Protein AF-A0A8T5XYU8-F1 (afdb_monomer_lite)

Foldseek 3Di:
DDDDPPPVVVCPVVPPPDPVRVVVVVVVVVCVVCVVVVVCVVQDDDLVRLLVVVVVVVDDSLLSNLLSVVCVVVVNVSVGSLVLLVLQCVVVVHDSVVSSSCSSVPPPVVVSVVVVVPPD

Radius of gyration: 24.04 Å; chains: 1; bounding box: 49×35×59 Å

Secondary structure (DSSP, 8-state):
-PPP--HHHHTGGGTT--HHHHHHHHHHHHHHHHHHHHHHHHH---HHHHHHHHHHTT--HHHHHHHHHHHHHTT-GGG-HHHHHHHHHHHHTS-HHHHHHHHHTT-SHHHHHHHHHT--

pLDDT: mean 94.78, std 8.07, range [38.94, 98.69]

Sequence (120 aa):
MERKDDYQERRKHLADLSDEQLNQRFWELLDQVVTPMTELAKTHTSPAIERSVLLRMGFSSLEAKNIVEKCEQRGLLGKGAGHMVLKAAELSGKPYREAGLELAEGRLWDQVEEQVAGGN

Structure (mmCIF, N/CA/C/O backbone):
data_AF-A0A8T5XYU8-F1
#
_entry.id   AF-A0A8T5XYU8-F1
#
loop_
_atom_site.group_PDB
_atom_site.id
_atom_site.type_symbol
_atom_site.label_atom_id
_atom_site.label_alt_id
_atom_site.label_comp_id
_atom_site.label_asym_id
_atom_site.label_entity_id
_atom_site.label_seq_id
_atom_site.pdbx_PDB_ins_code
_atom_site.Cartn_x
_atom_site.Cartn_y
_atom_site.Cartn_z
_atom_site.occupancy
_atom_site.B_iso_or_equiv
_atom_site.auth_seq_id
_atom_site.auth_comp_id
_atom_site.auth_asym_id
_atom_site.auth_atom_id
_atom_site.pdbx_PDB_model_num
ATOM 1 N N . MET A 1 1 ? 18.239 -22.831 -25.875 1.00 67.50 1 MET A N 1
ATOM 2 C CA . MET A 1 1 ? 18.143 -22.225 -27.219 1.00 67.50 1 MET A CA 1
ATOM 3 C C . MET A 1 1 ? 19.022 -20.992 -27.205 1.00 67.50 1 MET A C 1
ATOM 5 O O . MET A 1 1 ? 18.785 -20.114 -26.388 1.00 67.50 1 MET A O 1
ATOM 9 N N . GLU A 1 2 ? 20.090 -20.986 -27.994 1.00 76.12 2 GLU A N 1
ATOM 10 C CA . GLU A 1 2 ? 21.041 -19.874 -28.048 1.00 76.12 2 GLU A CA 1
ATOM 11 C C . GLU A 1 2 ? 20.414 -18.704 -28.817 1.00 76.12 2 GLU A C 1
ATOM 13 O O . GLU A 1 2 ? 19.802 -18.898 -29.872 1.00 76.12 2 GLU A O 1
ATOM 18 N N . ARG A 1 3 ? 20.489 -17.495 -28.256 1.00 82.75 3 ARG A N 1
ATOM 19 C CA . ARG A 1 3 ? 19.969 -16.293 -28.909 1.00 82.75 3 ARG A CA 1
ATOM 20 C C . ARG A 1 3 ? 20.902 -15.944 -30.064 1.00 82.75 3 ARG A C 1
ATOM 22 O O . ARG A 1 3 ? 22.069 -15.655 -29.830 1.00 82.75 3 ARG A O 1
ATOM 29 N N . LYS A 1 4 ? 20.384 -15.948 -31.293 1.00 86.38 4 LYS A N 1
ATOM 30 C CA . LYS A 1 4 ? 21.134 -15.471 -32.460 1.00 86.38 4 LYS A CA 1
ATOM 31 C C . LYS A 1 4 ? 21.480 -13.993 -32.270 1.00 86.38 4 LYS A C 1
ATOM 33 O O . LYS A 1 4 ? 20.604 -13.210 -31.903 1.00 86.38 4 LYS A O 1
ATOM 38 N N . ASP A 1 5 ? 22.740 -13.637 -32.504 1.00 90.62 5 ASP A N 1
ATOM 39 C CA . ASP A 1 5 ? 23.180 -12.244 -32.499 1.00 90.62 5 ASP A CA 1
ATOM 40 C C . ASP A 1 5 ? 22.714 -11.554 -33.788 1.00 90.62 5 ASP A C 1
ATOM 42 O O . ASP A 1 5 ? 23.202 -11.834 -34.882 1.00 90.62 5 ASP A O 1
ATOM 46 N N . ASP A 1 6 ? 21.715 -10.688 -33.646 1.00 93.69 6 ASP A N 1
ATOM 47 C CA . ASP A 1 6 ? 21.096 -9.899 -34.709 1.00 93.69 6 ASP A CA 1
ATOM 48 C C . ASP A 1 6 ? 21.192 -8.385 -34.437 1.00 93.69 6 ASP A C 1
ATOM 50 O O . ASP A 1 6 ? 20.437 -7.585 -35.002 1.00 93.69 6 ASP A O 1
ATOM 54 N N . TYR A 1 7 ? 22.126 -7.962 -33.573 1.00 93.44 7 TYR A N 1
ATOM 55 C CA . TYR A 1 7 ? 22.240 -6.573 -33.116 1.00 93.44 7 TYR A CA 1
ATOM 56 C C . TYR A 1 7 ? 22.369 -5.566 -34.267 1.00 93.44 7 TYR A C 1
ATOM 58 O O . TYR A 1 7 ? 21.669 -4.548 -34.277 1.00 93.44 7 TYR A O 1
ATOM 66 N N . GLN A 1 8 ? 23.225 -5.860 -35.253 1.00 95.00 8 GLN A N 1
ATOM 67 C CA . GLN A 1 8 ? 23.468 -4.970 -36.396 1.00 95.00 8 GLN A CA 1
ATOM 68 C C . GLN A 1 8 ? 22.210 -4.736 -37.238 1.00 95.00 8 GLN A C 1
ATOM 70 O O . GLN A 1 8 ? 22.036 -3.649 -37.783 1.00 95.00 8 GLN A O 1
ATOM 75 N N . GLU A 1 9 ? 21.306 -5.716 -37.302 1.00 95.19 9 GLU A N 1
ATOM 76 C CA . GLU A 1 9 ? 20.026 -5.569 -37.994 1.00 95.19 9 GLU A CA 1
ATOM 77 C C . GLU A 1 9 ? 19.050 -4.733 -37.160 1.00 95.19 9 GLU A C 1
ATOM 79 O O . GLU A 1 9 ? 18.467 -3.761 -37.643 1.00 95.19 9 GLU A O 1
ATOM 84 N N . ARG A 1 10 ? 18.918 -5.051 -35.866 1.00 93.81 10 ARG A N 1
ATOM 85 C CA . ARG A 1 10 ? 17.938 -4.411 -34.978 1.00 93.81 10 ARG A CA 1
ATOM 86 C C . ARG A 1 10 ? 18.227 -2.937 -34.719 1.00 93.81 10 ARG A C 1
ATOM 88 O O . ARG A 1 10 ? 17.284 -2.177 -34.523 1.00 93.81 10 ARG A O 1
ATOM 95 N N . ARG A 1 11 ? 19.493 -2.509 -34.728 1.00 95.69 11 ARG A N 1
ATOM 96 C CA . ARG A 1 11 ? 19.876 -1.113 -34.445 1.00 95.69 11 ARG A CA 1
ATOM 97 C C . ARG A 1 11 ? 19.679 -0.141 -35.611 1.00 95.69 11 ARG A C 1
ATOM 99 O O . ARG A 1 11 ? 19.809 1.057 -35.390 1.00 95.69 11 ARG A O 1
ATOM 106 N N . LYS A 1 12 ? 19.394 -0.616 -36.833 1.00 96.88 12 LYS A N 1
ATOM 107 C CA . LYS A 1 12 ? 19.346 0.236 -38.043 1.00 96.88 12 LYS A CA 1
ATOM 108 C C . LYS A 1 12 ? 18.434 1.455 -37.888 1.00 96.88 12 LYS A C 1
ATOM 110 O O . LYS A 1 12 ? 18.817 2.548 -38.273 1.00 96.88 12 LYS A O 1
ATOM 115 N N . HIS A 1 13 ? 17.278 1.285 -37.245 1.00 95.25 13 HIS A N 1
ATOM 116 C CA . HIS A 1 13 ? 16.311 2.362 -36.994 1.00 95.25 13 HIS A CA 1
ATOM 117 C C . HIS A 1 13 ? 16.786 3.447 -36.005 1.00 95.25 13 HIS A C 1
ATOM 119 O O . HIS A 1 13 ? 16.066 4.412 -35.775 1.00 95.25 13 HIS A O 1
ATOM 125 N N . LEU A 1 14 ? 17.958 3.273 -35.389 1.00 96.50 14 LEU A N 1
ATOM 126 C CA . LEU A 1 14 ? 18.562 4.207 -34.436 1.00 96.50 14 LEU A CA 1
ATOM 127 C C . LEU A 1 14 ? 19.825 4.873 -34.994 1.00 96.50 14 LEU A C 1
ATOM 129 O O . LEU A 1 14 ? 20.418 5.691 -34.301 1.00 96.50 14 LEU A O 1
ATOM 133 N N . ALA A 1 15 ? 20.275 4.493 -36.196 1.00 95.44 15 ALA A N 1
ATOM 134 C CA . ALA A 1 15 ? 21.583 4.885 -36.722 1.00 95.44 15 ALA A CA 1
ATOM 135 C C . ALA A 1 15 ? 21.736 6.400 -36.926 1.00 95.44 15 ALA A C 1
ATOM 137 O O . ALA A 1 15 ? 22.846 6.906 -36.786 1.00 95.44 15 ALA A O 1
ATOM 138 N N . ASP A 1 16 ? 20.632 7.095 -37.204 1.00 97.00 16 ASP A N 1
ATOM 139 C CA . ASP A 1 16 ? 20.615 8.532 -37.495 1.00 97.00 16 ASP A CA 1
ATOM 140 C C . ASP A 1 16 ? 20.307 9.400 -36.260 1.00 97.00 16 ASP A C 1
ATOM 142 O O . ASP A 1 16 ? 20.237 10.623 -36.370 1.00 97.00 16 ASP A O 1
ATOM 146 N N . LEU A 1 17 ? 20.100 8.790 -35.085 1.00 97.12 17 LEU A N 1
ATOM 147 C CA . LEU A 1 17 ? 19.853 9.529 -33.845 1.00 97.12 17 LEU A CA 1
ATOM 148 C C . LEU A 1 17 ? 21.172 10.025 -33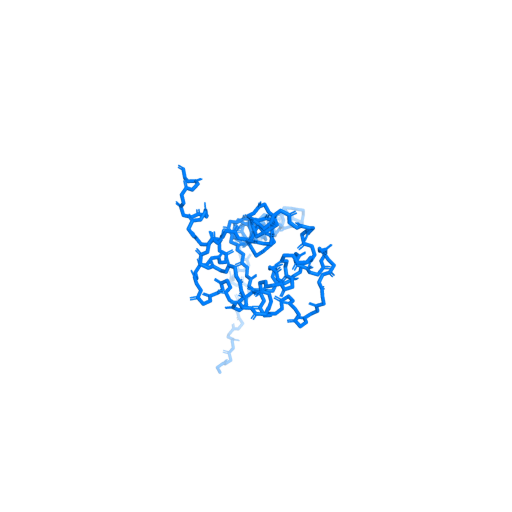.248 1.00 97.12 17 LEU A C 1
ATOM 150 O O . LEU A 1 17 ? 22.134 9.263 -33.138 1.00 97.12 17 LEU A O 1
ATOM 154 N N . SER A 1 18 ? 21.196 11.278 -32.792 1.00 98.06 18 SER A N 1
ATOM 155 C CA . SER A 1 18 ? 22.269 11.757 -31.916 1.00 98.06 18 SER A CA 1
ATOM 156 C C . SER A 1 18 ? 22.215 11.059 -30.554 1.00 98.06 18 SER A C 1
ATOM 158 O O . SER A 1 18 ? 21.175 10.529 -30.158 1.00 98.06 18 SER A O 1
ATOM 160 N N . ASP A 1 19 ? 23.309 11.108 -29.794 1.00 97.81 19 ASP A N 1
ATOM 161 C CA . ASP A 1 19 ? 23.345 10.552 -28.434 1.00 97.81 19 ASP A CA 1
ATOM 162 C C . ASP A 1 19 ? 22.247 11.144 -27.536 1.00 97.81 19 ASP A C 1
ATOM 164 O O . ASP A 1 19 ? 21.622 10.429 -26.752 1.00 97.81 19 ASP A O 1
ATOM 168 N N . GLU A 1 20 ? 21.959 12.438 -27.689 1.00 98.25 20 GLU A N 1
ATOM 169 C CA . GLU A 1 20 ? 20.910 13.126 -26.935 1.00 98.25 20 GLU A CA 1
ATOM 170 C C . GLU A 1 20 ? 19.509 12.661 -27.350 1.00 98.25 20 GLU A C 1
ATOM 172 O O . GLU A 1 20 ? 18.684 12.348 -26.494 1.00 98.25 20 GLU A O 1
ATOM 177 N N . GLN A 1 21 ? 19.254 12.507 -28.653 1.00 98.19 21 GLN A N 1
ATOM 178 C CA . GLN A 1 21 ? 17.989 11.957 -29.152 1.00 98.19 21 GLN A CA 1
ATOM 179 C C . GLN A 1 21 ? 17.798 10.494 -28.734 1.00 98.19 21 GLN A C 1
ATOM 181 O O . GLN A 1 21 ? 16.685 10.077 -28.409 1.00 98.19 21 GLN A O 1
ATOM 186 N N . LEU A 1 22 ? 18.875 9.706 -28.723 1.00 98.12 22 LEU A N 1
ATOM 187 C CA . LEU A 1 22 ? 18.846 8.316 -28.288 1.00 98.12 22 LEU A CA 1
ATOM 188 C C . LEU A 1 22 ? 18.551 8.209 -26.785 1.00 98.12 22 LEU A C 1
ATOM 190 O O . LEU A 1 22 ? 17.753 7.361 -26.381 1.00 98.12 22 LEU A O 1
ATOM 194 N N . ASN A 1 23 ? 19.150 9.085 -25.972 1.00 98.19 23 ASN A N 1
ATOM 195 C CA . ASN A 1 23 ? 18.884 9.180 -24.538 1.00 98.19 23 ASN A CA 1
ATOM 196 C C . ASN A 1 23 ? 17.432 9.592 -24.258 1.00 98.19 23 ASN A C 1
ATOM 198 O O . ASN A 1 23 ? 16.741 8.920 -23.494 1.00 98.19 23 ASN A O 1
ATOM 202 N N . GLN A 1 24 ? 16.947 10.632 -24.939 1.00 98.50 24 GLN A N 1
ATOM 203 C CA . GLN A 1 24 ? 15.571 11.103 -24.814 1.00 98.50 24 GLN A CA 1
ATOM 204 C C . GLN A 1 24 ? 14.572 9.995 -25.171 1.00 98.50 24 GLN A C 1
ATOM 206 O O . GLN A 1 24 ? 13.681 9.679 -24.384 1.00 98.50 24 GLN A O 1
ATOM 211 N N . ARG A 1 25 ? 14.778 9.318 -26.308 1.00 97.94 25 ARG A N 1
ATOM 212 C CA . ARG A 1 25 ? 13.935 8.194 -26.734 1.00 97.94 25 ARG A CA 1
ATOM 213 C C . ARG A 1 25 ? 13.932 7.048 -25.719 1.00 97.94 25 ARG A C 1
ATOM 215 O O . ARG A 1 25 ? 12.909 6.389 -25.547 1.00 97.94 25 ARG A O 1
ATOM 222 N N . PHE A 1 26 ? 15.065 6.766 -25.072 1.00 98.25 26 PHE A N 1
ATOM 223 C CA . PHE A 1 26 ? 15.134 5.750 -24.020 1.00 98.25 26 PHE A CA 1
ATOM 224 C C . PHE A 1 26 ? 14.211 6.100 -22.846 1.00 98.25 26 PHE A C 1
ATOM 226 O O . PHE A 1 26 ? 13.425 5.249 -22.428 1.00 98.25 26 PHE A O 1
ATOM 233 N N . TRP A 1 27 ? 14.263 7.340 -22.356 1.00 98.44 27 TRP A N 1
ATOM 234 C CA . TRP A 1 27 ? 13.420 7.783 -21.244 1.00 98.44 27 TRP A CA 1
ATOM 235 C C . TRP A 1 27 ? 11.943 7.867 -21.621 1.00 98.44 27 TRP A C 1
ATOM 237 O O . TRP A 1 27 ? 11.110 7.399 -20.855 1.00 98.44 27 TRP A O 1
ATOM 247 N N . GLU A 1 28 ? 11.607 8.331 -22.826 1.00 98.44 28 GLU A N 1
ATOM 248 C CA . GLU A 1 28 ? 10.221 8.335 -23.316 1.00 98.44 28 GLU A CA 1
ATOM 249 C C . GLU A 1 28 ? 9.613 6.932 -23.365 1.00 98.44 28 GLU A C 1
ATOM 251 O O . GLU A 1 28 ? 8.453 6.729 -23.003 1.00 98.44 28 GLU A O 1
ATOM 256 N N . LEU A 1 29 ? 10.389 5.943 -23.815 1.00 98.31 29 LEU A N 1
ATOM 257 C CA . LEU A 1 29 ? 9.947 4.553 -23.816 1.00 98.31 29 LEU A CA 1
ATOM 258 C C . LEU A 1 29 ? 9.823 4.007 -22.393 1.00 98.31 29 LEU A C 1
ATOM 260 O O . LEU A 1 29 ? 8.879 3.272 -22.110 1.00 98.31 29 LEU A O 1
ATOM 264 N N . LEU A 1 30 ? 10.745 4.361 -21.495 1.00 98.31 30 LEU A N 1
ATOM 265 C CA . LEU A 1 30 ? 10.661 3.947 -20.098 1.00 98.31 30 LEU A CA 1
ATOM 266 C C . LEU A 1 30 ? 9.416 4.529 -19.420 1.00 98.31 30 LEU A C 1
ATOM 268 O O . LEU A 1 30 ? 8.699 3.783 -18.755 1.00 98.31 30 LEU A O 1
ATOM 272 N N . ASP A 1 31 ? 9.111 5.805 -19.651 1.00 98.12 31 ASP A N 1
ATOM 273 C CA . ASP A 1 31 ? 7.911 6.473 -19.144 1.00 98.12 31 ASP A CA 1
ATOM 274 C C . ASP A 1 31 ? 6.637 5.775 -19.627 1.00 98.12 31 ASP A C 1
ATOM 276 O O . ASP A 1 31 ? 5.729 5.504 -18.834 1.00 98.12 31 ASP A O 1
ATOM 280 N N . GLN A 1 32 ? 6.586 5.392 -20.905 1.00 98.12 32 GLN A N 1
ATOM 281 C CA . GLN A 1 32 ? 5.472 4.617 -21.459 1.00 98.12 32 GLN A CA 1
ATOM 282 C C . GLN A 1 32 ? 5.315 3.251 -20.781 1.00 98.12 32 GLN A C 1
ATOM 284 O O . GLN A 1 32 ? 4.190 2.809 -20.551 1.00 98.12 32 GLN A O 1
ATOM 289 N N . VAL A 1 33 ? 6.421 2.588 -20.431 1.00 98.00 33 VAL A N 1
ATOM 290 C CA . VAL A 1 33 ? 6.399 1.293 -19.734 1.00 98.00 33 VAL A CA 1
ATOM 291 C C . VAL A 1 33 ? 5.912 1.438 -18.289 1.00 98.00 33 VAL A C 1
ATOM 293 O O . VAL A 1 33 ? 5.128 0.607 -17.831 1.00 98.00 33 VAL A O 1
ATOM 296 N N . VAL A 1 34 ? 6.340 2.476 -17.562 1.00 98.06 34 VAL A N 1
ATOM 297 C CA . VAL A 1 34 ? 5.997 2.633 -16.134 1.00 98.06 34 VAL A CA 1
ATOM 298 C C . VAL A 1 34 ? 4.646 3.309 -15.894 1.00 98.06 34 VAL A C 1
ATOM 300 O O . VAL A 1 34 ? 4.042 3.087 -14.847 1.00 98.06 34 VAL A O 1
ATOM 303 N N . THR A 1 35 ? 4.131 4.093 -16.846 1.00 98.06 35 THR A N 1
ATOM 304 C CA . THR A 1 35 ? 2.849 4.813 -16.704 1.00 98.06 35 THR A CA 1
ATOM 305 C C . THR A 1 35 ? 1.668 3.885 -16.368 1.00 98.06 35 THR A C 1
ATOM 307 O O . THR A 1 35 ? 0.965 4.148 -15.395 1.00 98.06 35 THR A O 1
ATOM 310 N N . PRO A 1 36 ? 1.445 2.749 -17.059 1.00 97.38 36 PRO A N 1
ATOM 311 C CA . PRO A 1 36 ? 0.370 1.826 -16.685 1.00 97.38 36 PRO A CA 1
ATOM 312 C C . PRO A 1 36 ? 0.531 1.245 -15.272 1.00 97.38 36 PRO A C 1
ATOM 314 O O . PRO A 1 36 ? -0.458 0.975 -14.593 1.00 97.38 36 PRO A O 1
ATOM 317 N N . MET A 1 37 ? 1.774 1.070 -14.809 1.00 97.06 37 MET A N 1
ATOM 318 C CA . MET A 1 37 ? 2.064 0.561 -13.466 1.00 97.06 37 MET A CA 1
ATOM 319 C C . MET A 1 37 ? 1.704 1.592 -12.391 1.00 97.06 37 MET A C 1
ATOM 321 O O . MET A 1 37 ? 1.144 1.231 -11.354 1.00 97.06 37 MET A O 1
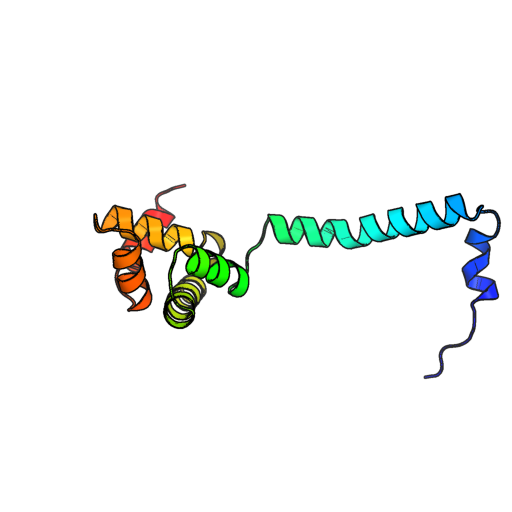ATOM 325 N N . THR A 1 38 ? 2.002 2.873 -12.627 1.00 96.25 38 THR A N 1
ATOM 326 C CA . THR A 1 38 ? 1.668 3.947 -11.683 1.00 96.25 38 THR A CA 1
ATOM 327 C C . THR A 1 38 ? 0.164 4.211 -11.633 1.00 96.25 38 THR A C 1
ATOM 329 O O . THR A 1 38 ? -0.372 4.399 -10.543 1.00 96.25 38 THR A O 1
ATOM 332 N N . GLU A 1 39 ? -0.546 4.142 -12.762 1.00 96.69 39 GLU A N 1
ATOM 333 C CA . GLU A 1 39 ? -2.013 4.252 -12.789 1.00 96.69 39 GLU A CA 1
ATOM 334 C C . GLU A 1 39 ? -2.709 3.094 -12.057 1.00 96.69 39 GLU A C 1
ATOM 336 O O . GLU A 1 39 ? -3.662 3.312 -11.299 1.00 96.69 39 GLU A O 1
ATOM 341 N N . LEU A 1 40 ? -2.190 1.868 -12.192 1.00 95.69 40 LEU A N 1
ATOM 342 C CA . LEU A 1 40 ? -2.670 0.726 -11.411 1.00 95.69 40 LEU A CA 1
ATOM 343 C C . LEU A 1 40 ? -2.503 0.982 -9.905 1.00 95.69 40 LEU A C 1
ATOM 345 O O . LEU A 1 40 ? -3.443 0.787 -9.135 1.00 95.69 40 LEU A O 1
ATOM 349 N N . ALA A 1 41 ? -1.332 1.475 -9.489 1.00 95.06 41 ALA A N 1
ATOM 350 C CA . ALA A 1 41 ? -1.030 1.749 -8.084 1.00 95.06 41 ALA A CA 1
ATOM 351 C C . ALA A 1 41 ? -1.898 2.862 -7.466 1.00 95.06 41 ALA A C 1
ATOM 353 O O . ALA A 1 41 ? -2.127 2.847 -6.260 1.00 95.06 41 ALA A O 1
ATOM 354 N N . LYS A 1 42 ? -2.397 3.818 -8.262 1.00 95.81 42 LYS A N 1
ATOM 355 C CA . LYS A 1 42 ? -3.304 4.883 -7.787 1.00 95.81 42 LYS A CA 1
ATOM 356 C C . LYS A 1 42 ? -4.724 4.390 -7.512 1.00 95.81 42 LYS A C 1
ATOM 358 O O . LYS A 1 42 ? -5.425 4.979 -6.697 1.00 95.81 42 LYS A O 1
ATOM 363 N N . THR A 1 43 ? -5.163 3.360 -8.231 1.00 94.75 43 THR A N 1
ATOM 364 C CA . THR A 1 43 ? -6.568 2.916 -8.259 1.00 94.75 43 THR A CA 1
ATOM 365 C C . THR A 1 43 ? -6.814 1.625 -7.484 1.00 94.75 43 THR A C 1
ATOM 367 O O . THR A 1 43 ? -7.962 1.291 -7.203 1.00 94.75 43 THR A O 1
ATOM 370 N N . HIS A 1 44 ? -5.754 0.904 -7.121 1.00 95.50 44 HIS A N 1
ATOM 371 C CA . HIS A 1 44 ? -5.832 -0.386 -6.447 1.00 95.50 44 HIS A CA 1
ATOM 372 C C . HIS A 1 44 ? -5.046 -0.373 -5.137 1.00 95.50 44 HIS A C 1
ATOM 374 O O . HIS A 1 44 ? -4.074 0.361 -4.973 1.00 95.50 44 HIS A O 1
ATOM 380 N N . THR A 1 45 ? -5.442 -1.246 -4.214 1.00 97.19 45 THR A N 1
ATOM 381 C CA . THR A 1 45 ? -4.700 -1.517 -2.979 1.00 97.19 45 THR A CA 1
ATOM 382 C C . THR A 1 45 ? -4.285 -2.987 -2.908 1.00 97.19 45 THR A C 1
ATOM 384 O O . THR A 1 45 ? -4.607 -3.794 -3.780 1.00 97.19 45 THR A O 1
ATOM 387 N N . SER A 1 46 ? -3.541 -3.347 -1.868 1.00 97.06 46 SER A N 1
ATOM 388 C CA . SER A 1 46 ? -3.150 -4.722 -1.566 1.00 97.06 46 SER A CA 1
ATOM 389 C C . SER A 1 46 ? -3.147 -4.956 -0.054 1.00 97.06 46 SER A C 1
ATOM 391 O O . SER A 1 46 ? -2.991 -3.998 0.710 1.00 97.06 46 SER A O 1
ATOM 393 N N . PRO A 1 47 ? -3.205 -6.217 0.415 1.00 98.00 47 PRO A N 1
ATOM 394 C CA . PRO A 1 47 ? -3.080 -6.524 1.838 1.00 98.00 47 PRO A CA 1
ATOM 395 C C . PRO A 1 47 ? -1.830 -5.913 2.492 1.00 98.00 47 PRO A C 1
ATOM 397 O O . PRO A 1 47 ? -1.860 -5.512 3.653 1.00 98.00 47 PRO A O 1
ATOM 400 N N . ALA A 1 48 ? -0.714 -5.816 1.761 1.00 98.00 48 ALA A N 1
ATOM 401 C CA . ALA A 1 48 ? 0.508 -5.201 2.274 1.00 98.00 48 ALA A CA 1
ATOM 402 C C . ALA A 1 48 ? 0.368 -3.680 2.461 1.00 98.00 48 ALA A C 1
ATOM 404 O O . ALA A 1 48 ? 0.810 -3.154 3.485 1.00 98.00 48 ALA A O 1
ATOM 405 N N . ILE A 1 49 ? -0.282 -2.994 1.513 1.00 98.06 49 ILE A N 1
ATOM 406 C CA . ILE A 1 49 ? -0.567 -1.557 1.607 1.00 98.06 49 ILE A CA 1
ATOM 407 C C . ILE A 1 49 ? -1.488 -1.292 2.799 1.00 98.06 49 ILE A C 1
ATOM 409 O O . ILE A 1 49 ? -1.148 -0.470 3.648 1.00 98.06 49 ILE A O 1
ATOM 413 N N . GLU A 1 50 ? -2.575 -2.046 2.942 1.00 98.50 50 GLU A N 1
ATOM 414 C CA . GLU A 1 50 ? -3.524 -1.858 4.046 1.00 98.50 50 GLU A CA 1
ATOM 415 C C . GLU A 1 50 ? -2.904 -2.144 5.420 1.00 98.50 50 GLU A C 1
ATOM 417 O O . GLU A 1 50 ? -3.103 -1.378 6.365 1.00 98.50 50 GLU A O 1
ATOM 422 N N . ARG A 1 51 ? -2.043 -3.166 5.535 1.00 98.38 51 ARG A N 1
ATOM 423 C CA . ARG A 1 51 ? -1.265 -3.377 6.768 1.00 98.38 51 ARG A CA 1
ATOM 424 C C . ARG A 1 51 ? -0.372 -2.178 7.076 1.00 98.38 51 ARG A C 1
ATOM 426 O O . ARG A 1 51 ? -0.305 -1.759 8.226 1.00 98.38 51 ARG A O 1
ATOM 433 N N . SER A 1 52 ? 0.284 -1.592 6.071 1.00 98.50 52 SER A N 1
ATOM 434 C CA . SER A 1 52 ? 1.132 -0.406 6.268 1.00 98.50 52 SER A CA 1
ATOM 435 C C . SER A 1 52 ? 0.348 0.818 6.756 1.00 98.50 52 SER A C 1
ATOM 437 O O . SER A 1 52 ? 0.897 1.656 7.472 1.00 98.50 52 SER A O 1
ATOM 439 N N . VAL A 1 53 ? -0.924 0.948 6.362 1.00 98.50 53 VAL A N 1
ATOM 440 C CA . VAL A 1 53 ? -1.818 2.004 6.854 1.00 98.50 53 VAL A CA 1
ATOM 441 C C . VAL A 1 53 ? -2.096 1.780 8.338 1.00 98.50 53 VAL A C 1
ATOM 443 O O . VAL A 1 53 ? -1.860 2.679 9.138 1.00 98.50 53 VAL A O 1
ATOM 446 N N . LEU A 1 54 ? -2.483 0.564 8.731 1.00 98.69 54 LEU A N 1
ATOM 447 C CA . LEU A 1 54 ? -2.753 0.225 10.133 1.00 98.69 54 LEU A CA 1
ATOM 448 C C . LEU A 1 54 ? -1.512 0.357 11.031 1.00 98.69 54 LEU A C 1
ATOM 450 O O . LEU A 1 54 ? -1.610 0.860 12.147 1.00 98.69 54 LEU A O 1
ATOM 454 N N . LEU A 1 55 ? -0.326 -0.005 10.536 1.00 98.56 55 LEU A N 1
ATOM 455 C CA . LEU A 1 55 ? 0.931 0.223 11.261 1.00 98.56 55 LEU A CA 1
ATOM 456 C C . LEU A 1 55 ? 1.152 1.718 11.551 1.00 98.56 55 LEU A C 1
ATOM 458 O O . LEU A 1 55 ? 1.512 2.085 12.667 1.00 98.56 55 LEU A O 1
ATOM 462 N N . ARG A 1 56 ? 0.875 2.597 10.577 1.00 98.50 56 ARG A N 1
ATOM 463 C CA . ARG A 1 56 ? 0.931 4.062 10.765 1.00 98.50 56 ARG A CA 1
ATOM 464 C C . ARG A 1 56 ? -0.159 4.586 11.703 1.00 98.50 56 ARG A C 1
ATOM 466 O O . ARG A 1 56 ? 0.035 5.626 12.319 1.00 98.50 56 ARG A O 1
ATOM 473 N N . MET A 1 57 ? -1.264 3.857 11.846 1.00 98.12 57 MET A N 1
ATOM 474 C CA . MET A 1 57 ? -2.306 4.117 12.845 1.00 98.12 57 MET A CA 1
ATOM 475 C C . MET A 1 57 ? -1.956 3.561 14.240 1.00 98.12 57 MET A C 1
ATOM 477 O O . MET A 1 57 ? -2.764 3.665 15.153 1.00 98.12 57 MET A O 1
ATOM 481 N N . GLY A 1 58 ? -0.775 2.971 14.448 1.00 97.94 58 GLY A N 1
ATOM 482 C CA . GLY A 1 58 ? -0.343 2.507 15.772 1.00 97.94 58 GLY A CA 1
ATOM 483 C C . GLY A 1 58 ? -0.841 1.112 16.165 1.00 97.94 58 GLY A C 1
ATOM 484 O O . GLY A 1 58 ? -0.846 0.772 17.353 1.00 97.94 58 GLY A O 1
ATOM 485 N N . PHE A 1 59 ? -1.247 0.295 15.190 1.00 98.50 59 PHE A N 1
ATOM 486 C CA . PHE A 1 59 ? -1.435 -1.143 15.384 1.00 98.50 59 PHE A CA 1
ATOM 487 C C . PHE A 1 59 ? -0.105 -1.882 15.204 1.00 98.50 59 PHE A C 1
ATOM 489 O O . PHE A 1 59 ? 0.758 -1.485 14.424 1.00 98.50 59 PHE A O 1
ATOM 496 N N . SER A 1 60 ? 0.059 -2.984 15.920 1.00 98.31 60 SER A N 1
ATOM 497 C CA . SER A 1 60 ? 1.130 -3.953 15.719 1.00 98.31 60 SER A CA 1
ATOM 498 C C . SER A 1 60 ? 0.917 -4.754 14.433 1.00 98.31 60 SER A C 1
ATOM 500 O O . SER A 1 60 ? -0.191 -4.858 13.903 1.00 98.31 60 SER A O 1
ATOM 502 N N . SER A 1 61 ? 1.979 -5.403 13.955 1.00 97.81 61 SER A N 1
ATOM 503 C CA . SER A 1 61 ? 1.930 -6.263 12.769 1.00 97.81 61 SER A CA 1
ATOM 504 C C . SER A 1 61 ? 0.907 -7.402 12.882 1.00 97.81 61 SER A C 1
ATOM 506 O O . SER A 1 61 ? 0.320 -7.785 11.871 1.00 97.81 61 SER A O 1
ATOM 508 N N . LEU A 1 62 ? 0.682 -7.938 14.090 1.00 98.00 62 LEU A N 1
ATOM 509 C CA . LEU A 1 62 ? -0.280 -9.017 14.327 1.00 98.00 62 LEU A CA 1
ATOM 510 C C . LEU A 1 62 ? -1.725 -8.505 14.266 1.00 98.00 62 LEU A C 1
ATOM 512 O O . LEU A 1 62 ? -2.548 -9.082 13.563 1.00 98.00 62 LEU A O 1
ATOM 516 N N . GLU A 1 63 ? -2.017 -7.389 14.936 1.00 98.31 63 GLU A N 1
ATOM 517 C CA . GLU A 1 63 ? -3.341 -6.752 14.887 1.00 98.31 63 GLU A CA 1
ATOM 518 C C . GLU A 1 63 ? -3.682 -6.316 13.456 1.00 98.31 63 GLU A C 1
ATOM 520 O O . GLU A 1 63 ? -4.760 -6.621 12.949 1.00 98.31 63 GLU A O 1
ATOM 525 N N . ALA A 1 64 ? -2.733 -5.671 12.767 1.00 98.50 64 ALA A N 1
ATOM 526 C CA . ALA A 1 64 ? -2.907 -5.235 11.387 1.00 98.50 64 ALA A CA 1
ATOM 527 C C . ALA A 1 64 ? -3.175 -6.412 10.442 1.00 98.50 64 ALA A C 1
ATOM 529 O O . ALA A 1 64 ? -4.024 -6.316 9.557 1.00 98.50 64 ALA A O 1
ATOM 530 N N . LYS A 1 65 ? -2.471 -7.536 10.633 1.00 98.31 65 LYS A N 1
ATOM 531 C CA . LYS A 1 65 ? -2.714 -8.767 9.877 1.00 98.31 65 LYS A CA 1
ATOM 532 C C . LYS A 1 65 ? -4.149 -9.258 10.078 1.00 98.31 65 LYS A C 1
ATOM 534 O O . LYS A 1 65 ? -4.838 -9.458 9.083 1.00 98.31 65 LYS A O 1
ATOM 539 N N . ASN A 1 66 ? -4.605 -9.384 11.324 1.00 98.19 66 ASN A N 1
ATOM 540 C CA . ASN A 1 66 ? -5.945 -9.893 11.626 1.00 98.19 66 ASN A CA 1
ATOM 541 C C . ASN A 1 66 ? -7.051 -9.019 11.012 1.00 98.19 66 ASN A C 1
ATOM 543 O O . ASN A 1 66 ? -7.994 -9.542 10.419 1.00 98.19 66 ASN A O 1
ATOM 547 N N . ILE A 1 67 ? -6.921 -7.690 11.104 1.00 98.25 67 ILE A N 1
ATOM 548 C CA . ILE A 1 67 ? -7.892 -6.751 10.520 1.00 98.25 67 ILE A CA 1
ATOM 549 C C . ILE A 1 67 ? -7.924 -6.884 8.992 1.00 98.25 67 ILE A C 1
ATOM 551 O O . ILE A 1 67 ? -8.997 -6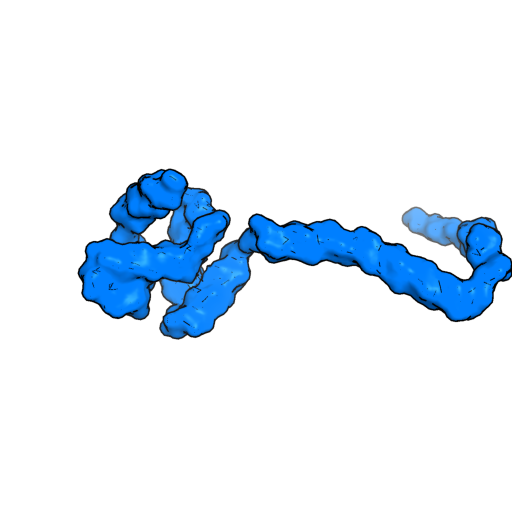.950 8.393 1.00 98.25 67 ILE A O 1
ATOM 555 N N . VAL A 1 68 ? -6.756 -6.940 8.345 1.00 98.38 68 VAL A N 1
ATOM 556 C CA . VAL A 1 68 ? -6.663 -7.020 6.879 1.00 98.38 68 VAL A CA 1
ATOM 557 C C . VAL A 1 68 ? -7.179 -8.352 6.344 1.00 98.38 68 VAL A C 1
ATOM 559 O O . VAL A 1 68 ? -7.903 -8.351 5.353 1.00 98.38 68 VAL A O 1
ATOM 562 N N . GLU A 1 69 ? -6.879 -9.473 7.004 1.00 98.12 69 GLU A N 1
ATOM 563 C CA . GLU A 1 69 ? -7.421 -10.785 6.621 1.00 98.12 69 GLU A CA 1
ATOM 564 C C . GLU A 1 69 ? -8.952 -10.805 6.700 1.00 98.12 69 GLU A C 1
ATOM 566 O O . GLU A 1 69 ? -9.613 -11.376 5.834 1.00 98.12 69 GLU A O 1
ATOM 571 N N . LYS A 1 70 ? -9.539 -10.130 7.695 1.00 97.31 70 LYS A N 1
ATOM 572 C CA . LYS A 1 70 ? -10.996 -9.974 7.786 1.00 97.31 70 LYS A CA 1
ATOM 573 C C . LYS A 1 70 ? -11.562 -9.069 6.694 1.00 97.31 70 LYS A C 1
ATOM 575 O O . LYS A 1 70 ? -12.598 -9.409 6.125 1.00 97.31 70 LYS A O 1
ATOM 580 N N . CYS A 1 71 ? -10.872 -7.983 6.342 1.00 97.06 71 CYS A N 1
ATOM 581 C CA . CYS A 1 71 ? -11.250 -7.153 5.195 1.00 97.06 71 CYS A CA 1
ATOM 582 C C . CYS A 1 71 ? -11.222 -7.952 3.885 1.00 97.06 71 CYS A C 1
ATOM 584 O O . CYS A 1 71 ? -12.114 -7.799 3.059 1.00 97.06 71 CYS A O 1
ATOM 586 N N . GLU A 1 72 ? -10.215 -8.805 3.691 1.00 96.06 72 GLU A N 1
ATOM 587 C CA . GLU A 1 72 ? -10.085 -9.655 2.504 1.00 96.06 72 GLU A CA 1
ATOM 588 C C . GLU A 1 72 ? -11.211 -10.692 2.432 1.00 96.06 72 GLU A C 1
ATOM 590 O O . GLU A 1 72 ? -11.891 -10.786 1.412 1.00 96.06 72 GLU A O 1
ATOM 595 N N . GLN A 1 73 ? -11.481 -11.390 3.541 1.00 95.94 73 GLN A N 1
ATOM 596 C CA . GLN A 1 73 ? -12.569 -12.372 3.652 1.00 95.94 73 GLN A 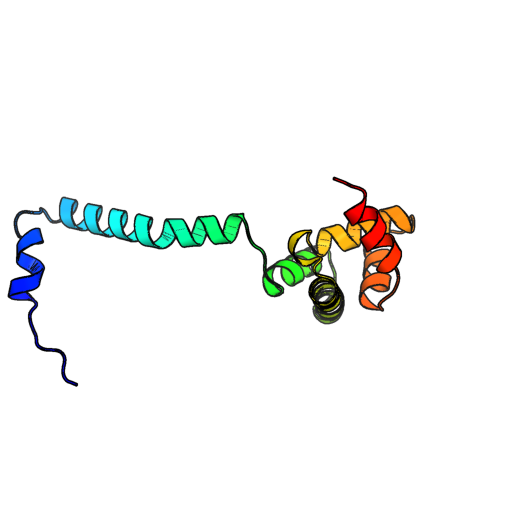CA 1
ATOM 597 C C . GLN A 1 73 ? -13.949 -11.775 3.345 1.00 95.94 73 GLN A C 1
ATOM 599 O O . GLN A 1 73 ? -14.815 -12.483 2.838 1.00 95.94 73 GLN A O 1
ATOM 604 N N . ARG A 1 74 ? -14.152 -10.489 3.652 1.00 94.75 74 ARG A N 1
ATOM 605 C CA . ARG A 1 74 ? -15.420 -9.770 3.448 1.00 94.75 74 ARG A CA 1
ATOM 606 C C . ARG A 1 74 ? -15.450 -8.913 2.175 1.00 94.75 74 ARG A C 1
ATOM 608 O O . ARG A 1 74 ? -16.413 -8.198 1.944 1.00 94.75 74 ARG A O 1
ATOM 615 N N . GLY A 1 75 ? -14.401 -8.932 1.346 1.00 94.75 75 GLY A N 1
ATOM 616 C CA . GLY A 1 75 ? -14.341 -8.106 0.130 1.00 94.75 75 GLY A CA 1
ATOM 617 C C . GLY A 1 75 ? -14.261 -6.590 0.387 1.00 94.75 75 GLY A C 1
ATOM 618 O O . GLY A 1 75 ? -14.525 -5.792 -0.510 1.00 94.75 75 GLY A O 1
ATOM 619 N N . LEU A 1 76 ? -13.867 -6.176 1.593 1.00 95.50 76 LEU A N 1
ATOM 620 C CA . LEU A 1 76 ? -13.809 -4.777 2.034 1.00 95.50 76 LEU A CA 1
ATOM 621 C C . LEU A 1 76 ? -12.446 -4.109 1.793 1.00 95.50 76 LEU A C 1
ATOM 623 O O . LEU A 1 76 ? -12.296 -2.918 2.054 1.00 95.50 76 LEU A O 1
ATOM 627 N N . LEU A 1 77 ? -11.452 -4.833 1.262 1.00 94.75 77 LEU A N 1
ATOM 628 C CA . LEU A 1 77 ? -10.114 -4.288 0.974 1.00 94.75 77 LEU A CA 1
ATOM 629 C C . LEU A 1 77 ? -10.166 -2.996 0.145 1.00 94.75 77 LEU A C 1
ATOM 631 O O . LEU A 1 77 ? -9.496 -2.028 0.487 1.00 94.75 77 LEU A O 1
ATOM 635 N N . GLY A 1 78 ? -11.008 -2.946 -0.893 1.00 94.00 78 GLY A N 1
ATOM 636 C CA . GLY A 1 78 ? -11.154 -1.762 -1.751 1.00 94.00 78 GLY A CA 1
ATOM 637 C C . GLY A 1 78 ? -11.757 -0.535 -1.054 1.00 94.00 78 GLY A C 1
ATOM 638 O O . GLY A 1 78 ? -11.712 0.560 -1.604 1.00 94.00 78 GLY A O 1
ATOM 639 N N . LYS A 1 79 ? -12.317 -0.697 0.152 1.00 94.94 79 LYS A N 1
ATOM 640 C CA . LYS A 1 79 ? -12.831 0.399 0.986 1.00 94.94 79 LYS A CA 1
ATOM 641 C C . LYS A 1 79 ? -11.792 0.916 1.990 1.00 94.94 79 LYS A C 1
ATOM 643 O O . LYS A 1 79 ? -12.029 1.962 2.592 1.00 94.94 79 LYS A O 1
ATOM 648 N N . GLY A 1 80 ? -10.664 0.214 2.137 1.00 96.69 80 GLY A N 1
ATOM 649 C CA . GLY A 1 80 ? -9.548 0.544 3.023 1.00 96.69 80 GLY A CA 1
ATOM 650 C C . GLY A 1 80 ? -9.714 -0.009 4.443 1.00 96.69 80 GLY A C 1
ATOM 651 O O . GLY A 1 80 ? -10.691 0.282 5.130 1.00 96.69 80 GLY A O 1
ATOM 652 N N . ALA A 1 81 ? -8.727 -0.752 4.943 1.00 97.75 81 ALA A N 1
ATOM 653 C CA . ALA A 1 81 ? -8.754 -1.333 6.288 1.00 97.75 81 ALA A CA 1
ATOM 654 C C . ALA A 1 81 ? -8.662 -0.259 7.384 1.00 97.75 81 ALA A C 1
ATOM 656 O O . ALA A 1 81 ? -9.317 -0.362 8.420 1.00 97.75 81 ALA A O 1
ATOM 657 N N . GLY A 1 82 ? -7.898 0.812 7.142 1.00 97.94 82 GLY A N 1
ATOM 658 C CA . GLY A 1 82 ? -7.866 1.969 8.043 1.00 97.94 82 GLY A CA 1
ATOM 659 C C . GLY A 1 82 ? -9.225 2.668 8.143 1.00 97.94 82 GLY A C 1
ATOM 660 O O . GLY A 1 82 ? -9.634 3.087 9.223 1.00 97.94 82 GLY A O 1
ATOM 661 N N . HIS A 1 83 ? -9.972 2.721 7.038 1.00 97.69 83 HIS A N 1
ATOM 662 C CA . HIS A 1 83 ? -11.329 3.260 7.031 1.00 97.69 83 HIS A CA 1
ATOM 663 C C . HIS A 1 83 ? -12.291 2.380 7.843 1.00 97.69 83 HIS A C 1
ATOM 665 O O . HIS A 1 83 ? -13.106 2.922 8.586 1.00 97.69 83 HIS A O 1
ATOM 671 N N . MET A 1 84 ? -12.144 1.048 7.806 1.00 97.69 84 MET A N 1
ATOM 672 C CA . MET A 1 84 ? -12.937 0.145 8.659 1.00 97.69 84 MET A CA 1
ATOM 673 C C . MET A 1 84 ? -12.726 0.438 10.148 1.00 97.69 84 MET A C 1
ATOM 675 O O . MET A 1 84 ? -13.688 0.471 10.910 1.00 97.69 84 MET A O 1
ATOM 679 N N . VAL A 1 85 ? -11.485 0.723 10.560 1.00 98.00 85 VAL A N 1
ATOM 680 C CA . VAL A 1 85 ? -11.173 1.118 11.944 1.00 98.00 85 VAL A CA 1
ATOM 681 C C . VAL A 1 85 ? -11.868 2.422 12.330 1.00 98.00 85 VAL A C 1
ATOM 683 O O . VAL A 1 85 ? -12.431 2.510 13.420 1.00 98.00 85 VAL A O 1
ATOM 686 N N . LEU A 1 86 ? -11.869 3.426 11.447 1.00 97.62 86 LEU A N 1
ATOM 687 C CA . LEU A 1 86 ? -12.559 4.692 11.708 1.00 97.62 86 LEU A CA 1
ATOM 688 C C . LEU A 1 86 ? -14.077 4.499 11.819 1.00 97.62 86 LEU A C 1
ATOM 690 O O . LEU A 1 86 ? -14.688 5.040 12.736 1.00 97.62 86 LEU A O 1
ATOM 694 N N . LYS A 1 87 ? -14.677 3.666 10.960 1.00 96.38 87 LYS A N 1
ATOM 695 C CA . LYS A 1 87 ? -16.110 3.339 11.031 1.00 96.38 87 LYS A CA 1
ATOM 696 C C . LYS A 1 87 ? -16.469 2.589 12.309 1.00 96.38 87 LYS A C 1
ATOM 698 O O . LYS A 1 87 ? -17.433 2.944 12.979 1.00 96.38 87 LYS A O 1
ATOM 703 N N . ALA A 1 88 ? -15.646 1.628 12.725 1.00 96.81 88 ALA A N 1
ATOM 704 C CA . ALA A 1 88 ? -15.827 0.960 14.011 1.00 96.81 88 ALA A CA 1
ATOM 705 C C . ALA A 1 88 ? -15.744 1.940 15.195 1.00 96.81 88 ALA A C 1
ATOM 707 O O . ALA A 1 88 ? -16.499 1.808 16.159 1.00 96.81 88 ALA A O 1
ATOM 708 N N . ALA A 1 89 ? -14.849 2.930 15.130 1.00 97.44 89 ALA A N 1
ATOM 709 C CA . ALA A 1 89 ? -14.719 3.967 16.153 1.00 97.44 89 ALA A CA 1
ATOM 710 C C . ALA A 1 89 ? -15.980 4.839 16.237 1.00 97.44 89 ALA A C 1
ATOM 712 O O . ALA A 1 89 ? -16.505 5.058 17.326 1.00 97.44 89 ALA A O 1
ATOM 713 N N . GLU A 1 90 ? -16.504 5.265 15.084 1.00 95.88 90 GLU A N 1
ATOM 714 C CA . GLU A 1 90 ? -17.758 6.018 14.984 1.00 95.88 90 GLU A CA 1
ATOM 715 C C . GLU A 1 90 ? -18.947 5.225 15.554 1.00 95.88 90 GLU A C 1
ATOM 717 O O . GLU A 1 90 ? -19.701 5.761 16.362 1.00 95.88 90 GLU A O 1
ATOM 722 N N . LEU A 1 91 ? -19.089 3.943 15.192 1.00 94.69 91 LEU A N 1
ATOM 723 C CA . LEU A 1 91 ? -20.191 3.080 15.647 1.00 94.69 91 LEU A CA 1
ATOM 724 C C . LEU A 1 91 ? -20.151 2.789 17.146 1.00 94.69 91 LEU A C 1
ATOM 726 O O . LEU A 1 91 ? -21.186 2.757 17.808 1.00 94.69 91 LEU A O 1
ATOM 730 N N . SER A 1 92 ? -18.958 2.532 17.679 1.00 93.62 92 SER A N 1
ATOM 731 C CA . SER A 1 92 ? -18.783 2.171 19.088 1.00 93.62 92 SER A CA 1
ATOM 732 C C . SER A 1 92 ? -18.698 3.386 20.015 1.00 93.62 92 SER A C 1
ATOM 734 O O . SER A 1 92 ? -18.797 3.222 21.231 1.00 93.62 92 SER A O 1
ATOM 736 N N . GLY A 1 93 ? -18.482 4.590 19.469 1.00 96.00 93 GLY A N 1
ATOM 737 C CA . GLY A 1 93 ? -18.186 5.796 20.245 1.00 96.00 93 GLY A CA 1
ATOM 738 C C . GLY A 1 93 ? -16.852 5.726 21.000 1.00 96.00 93 GLY A C 1
ATOM 739 O O . GLY A 1 93 ? -16.629 6.510 21.922 1.00 96.00 93 GLY A O 1
ATOM 740 N N . LYS A 1 94 ? -15.978 4.773 20.649 1.00 96.00 94 LYS A N 1
ATOM 741 C CA . LYS A 1 94 ? -14.693 4.533 21.317 1.00 96.00 94 LYS A CA 1
ATOM 742 C C . LYS A 1 94 ? -13.539 5.179 20.554 1.00 96.00 94 LYS A C 1
ATOM 744 O O . LYS A 1 94 ? -13.640 5.403 19.345 1.00 96.00 94 LYS A O 1
ATOM 749 N N . PRO A 1 95 ? -12.393 5.423 21.214 1.00 97.69 95 PRO A N 1
ATOM 750 C CA . PRO A 1 95 ? -11.167 5.780 20.515 1.00 97.69 95 PRO A CA 1
ATOM 751 C C . PRO A 1 95 ? -10.828 4.756 19.424 1.00 97.69 95 PRO A C 1
ATOM 753 O O . PRO A 1 95 ? -10.950 3.547 19.631 1.00 97.69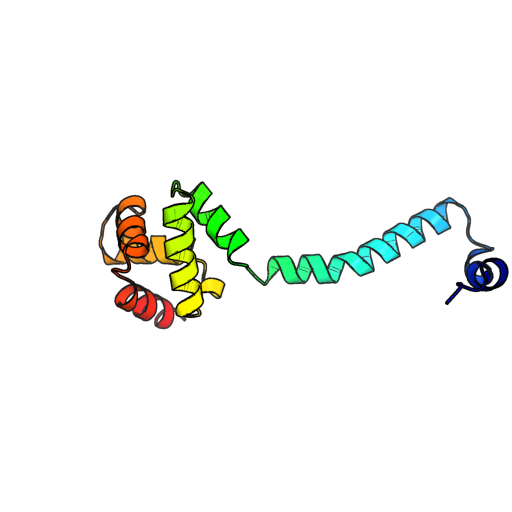 95 PRO A O 1
ATOM 756 N N . TYR A 1 96 ? -10.336 5.228 18.275 1.00 96.94 96 TYR A N 1
ATOM 757 C CA . TYR A 1 96 ? -10.073 4.371 17.109 1.00 96.94 96 TYR A CA 1
ATOM 758 C C . TYR A 1 96 ? -9.147 3.187 17.416 1.00 96.94 96 TYR A C 1
ATOM 760 O O . TYR A 1 96 ? -9.273 2.122 16.815 1.00 96.94 96 TYR A O 1
ATOM 768 N N . ARG A 1 97 ? -8.221 3.353 18.370 1.00 97.88 97 ARG A N 1
ATOM 769 C CA . ARG A 1 97 ? -7.297 2.292 18.769 1.00 97.88 97 ARG A CA 1
ATOM 770 C C . ARG A 1 97 ? -8.018 1.141 19.465 1.00 97.88 97 ARG A C 1
ATOM 772 O O . ARG A 1 97 ? -7.688 -0.008 19.184 1.00 97.88 97 ARG A O 1
ATOM 779 N N . GLU A 1 98 ? -8.984 1.446 20.329 1.00 97.75 98 GLU A N 1
ATOM 780 C CA . GLU A 1 98 ? -9.815 0.451 21.014 1.00 97.75 98 GLU A CA 1
ATOM 781 C C . GLU A 1 98 ? -10.761 -0.228 20.024 1.00 97.75 98 GLU A C 1
ATOM 783 O O . GLU A 1 98 ? -10.790 -1.452 19.949 1.00 97.75 98 GLU A O 1
ATOM 788 N N . ALA A 1 99 ? -11.450 0.548 19.184 1.00 97.44 99 ALA A N 1
ATOM 789 C CA . ALA A 1 99 ? -12.333 -0.000 18.158 1.00 97.44 99 ALA A CA 1
ATOM 790 C C . ALA A 1 99 ? -11.588 -0.915 17.167 1.00 97.44 99 ALA A C 1
ATOM 792 O O . ALA A 1 99 ? -12.088 -1.972 16.782 1.00 97.44 99 ALA A O 1
ATOM 793 N N . GLY A 1 100 ? -10.357 -0.559 16.792 1.00 97.50 100 GLY A N 1
ATOM 794 C CA . GLY A 1 100 ? -9.523 -1.412 15.950 1.00 97.50 100 GLY A CA 1
ATOM 795 C C . GLY A 1 100 ? -9.042 -2.694 16.637 1.00 97.50 100 GLY A C 1
ATOM 796 O O . GLY A 1 100 ? -8.890 -3.704 15.955 1.00 97.50 100 GLY A O 1
ATOM 797 N N . LEU A 1 101 ? -8.852 -2.707 17.966 1.00 97.88 101 LEU A N 1
ATOM 798 C CA . LEU A 1 101 ? -8.605 -3.958 18.705 1.00 97.88 101 LEU A CA 1
ATOM 799 C C . LEU A 1 101 ? -9.807 -4.886 18.621 1.00 97.88 101 LEU A C 1
ATOM 801 O O . LEU A 1 101 ? -9.650 -6.079 18.383 1.00 97.88 101 LEU A O 1
ATOM 805 N N . GLU A 1 102 ? -11.009 -4.334 18.760 1.00 97.50 102 GLU A N 1
ATOM 806 C CA . GLU A 1 102 ? -12.227 -5.125 18.631 1.00 97.50 102 GLU A CA 1
ATOM 807 C C . GLU A 1 102 ? -12.358 -5.747 17.240 1.00 97.50 102 GLU A C 1
ATOM 809 O O . GLU A 1 102 ? -12.663 -6.936 17.131 1.00 97.50 102 GLU A O 1
ATOM 814 N N . LEU A 1 103 ? -12.042 -4.986 16.188 1.00 97.12 103 LEU A N 1
ATOM 815 C CA . LEU A 1 103 ? -11.976 -5.516 14.824 1.00 97.12 103 LEU A CA 1
ATOM 816 C C . LEU A 1 103 ? -10.922 -6.620 14.684 1.00 97.12 103 LEU A C 1
ATOM 818 O O . LEU A 1 103 ? -11.206 -7.657 14.079 1.00 97.12 103 LEU A O 1
ATOM 822 N N . ALA A 1 104 ? -9.727 -6.427 15.250 1.00 97.19 104 ALA A N 1
ATOM 823 C CA . ALA A 1 104 ? -8.650 -7.419 15.226 1.00 97.19 104 ALA A CA 1
ATOM 824 C C . ALA A 1 104 ? -9.029 -8.723 15.951 1.00 97.19 104 ALA A C 1
ATOM 826 O O . ALA A 1 104 ? -8.551 -9.795 15.581 1.00 97.19 104 ALA A O 1
ATOM 827 N N . GLU A 1 105 ? -9.906 -8.634 16.951 1.00 96.81 105 GLU A N 1
ATOM 828 C CA . GLU A 1 105 ? -10.479 -9.764 17.691 1.00 96.81 105 GLU A CA 1
ATOM 829 C C . GLU A 1 105 ? -11.745 -10.339 17.026 1.00 96.81 105 GLU A C 1
ATOM 831 O O . GLU A 1 105 ? -12.338 -11.292 17.530 1.00 96.81 105 GLU A O 1
ATOM 836 N N . GLY A 1 106 ? -12.158 -9.798 15.877 1.00 94.56 106 GLY A N 1
ATOM 837 C CA . GLY A 1 106 ? -13.276 -10.311 15.088 1.00 94.56 106 GLY A CA 1
ATOM 838 C C . GLY A 1 106 ? -14.654 -9.781 15.489 1.00 94.56 106 GLY A C 1
ATOM 839 O O . GLY A 1 106 ? -15.654 -10.323 15.024 1.00 94.56 106 GLY A O 1
ATOM 840 N N . ARG A 1 107 ? -14.733 -8.726 16.305 1.00 95.94 107 ARG A N 1
ATOM 841 C CA . ARG A 1 107 ? -15.988 -8.036 16.650 1.00 95.94 107 ARG A CA 1
ATOM 842 C C . ARG A 1 107 ? -16.266 -6.867 15.706 1.00 95.94 107 ARG A C 1
ATOM 844 O O . ARG A 1 107 ? -15.418 -6.499 14.906 1.00 95.94 107 ARG A O 1
ATOM 851 N N . LEU A 1 108 ? -17.460 -6.286 15.811 1.00 93.62 108 LEU A N 1
ATOM 852 C CA . LEU A 1 108 ? -17.921 -5.079 15.105 1.00 93.62 108 LEU A CA 1
ATOM 853 C C . LEU A 1 108 ? -18.058 -5.168 13.573 1.00 93.62 108 LEU A C 1
ATOM 855 O O . LEU A 1 108 ? -18.603 -4.256 12.957 1.00 93.62 108 LEU A O 1
ATOM 859 N N . TRP A 1 109 ? -17.600 -6.254 12.947 1.00 95.50 109 TRP A N 1
ATOM 860 C CA . TRP A 1 109 ? -17.561 -6.370 11.489 1.00 95.50 109 TRP A CA 1
ATOM 861 C C . TRP A 1 109 ? -18.925 -6.273 10.814 1.00 95.50 109 TRP A C 1
ATOM 863 O O . TRP A 1 109 ? -19.018 -5.624 9.780 1.00 95.50 109 TRP A O 1
ATOM 873 N N . ASP A 1 110 ? -19.966 -6.878 11.387 1.00 94.38 110 ASP A N 1
ATOM 874 C CA . ASP A 1 110 ? -21.290 -6.879 10.757 1.00 94.38 110 ASP A CA 1
ATOM 875 C C . ASP A 1 110 ? -21.891 -5.462 10.739 1.00 94.38 110 ASP A C 1
ATOM 877 O O . ASP A 1 110 ? -22.408 -5.031 9.712 1.00 94.38 110 ASP A O 1
ATOM 881 N N . GLN A 1 111 ? -21.730 -4.689 11.824 1.00 93.25 111 GLN A N 1
ATOM 882 C CA . GLN A 1 111 ? -22.180 -3.290 11.854 1.00 93.25 111 GLN A CA 1
ATOM 883 C C . GLN A 1 111 ? -21.341 -2.392 10.938 1.00 93.25 111 GLN A C 1
ATOM 885 O O . GLN A 1 111 ? -21.876 -1.501 10.280 1.00 93.25 111 GLN A O 1
ATOM 890 N N . VAL A 1 112 ? -20.022 -2.613 10.889 1.00 94.00 11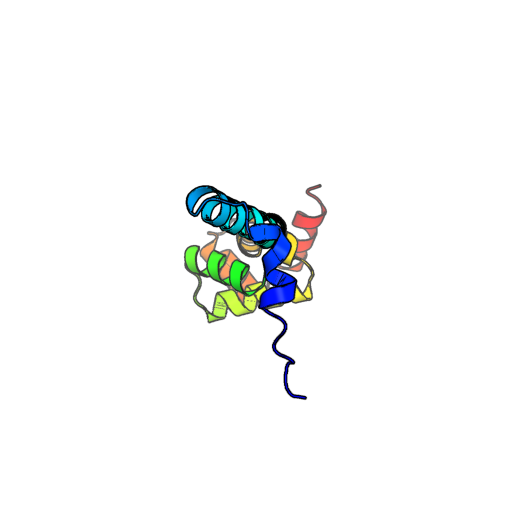2 VAL A N 1
ATOM 891 C CA . VAL A 1 112 ? -19.126 -1.859 9.999 1.00 94.00 112 VAL A CA 1
ATOM 892 C C . VAL A 1 112 ? -19.470 -2.122 8.537 1.00 94.00 112 VAL A C 1
ATOM 894 O O . VAL A 1 112 ? -19.532 -1.182 7.749 1.00 94.00 112 VAL A O 1
ATOM 897 N N . GLU A 1 113 ? -19.720 -3.376 8.168 1.00 92.75 113 GLU A N 1
ATOM 898 C CA . GLU A 1 113 ? -20.084 -3.757 6.805 1.00 92.75 113 GLU A CA 1
ATOM 899 C C . GLU A 1 113 ? -21.414 -3.125 6.379 1.00 92.75 113 GLU A C 1
ATOM 901 O O . GLU A 1 113 ? -21.492 -2.540 5.299 1.00 92.75 113 GLU A O 1
ATOM 906 N N . GLU A 1 114 ? -22.422 -3.140 7.255 1.00 91.00 114 GLU A N 1
ATOM 907 C CA . GLU A 1 114 ? -23.710 -2.487 7.007 1.00 91.00 114 GLU A CA 1
ATOM 908 C C . GLU A 1 114 ? -23.559 -0.968 6.817 1.00 91.00 114 GLU A C 1
ATOM 910 O O . GLU A 1 114 ? -24.070 -0.400 5.848 1.00 91.00 114 GLU A O 1
ATOM 915 N N . GLN A 1 115 ? -22.788 -0.304 7.684 1.00 88.38 115 GLN A N 1
ATOM 916 C CA . GLN A 1 115 ? -22.558 1.138 7.588 1.00 88.38 115 GLN A CA 1
ATOM 917 C C . GLN A 1 115 ? -21.796 1.524 6.309 1.00 88.38 115 GLN A C 1
ATOM 919 O O . GLN A 1 115 ? -22.080 2.555 5.699 1.00 88.38 115 GLN A O 1
ATOM 924 N N . VAL A 1 116 ? -20.828 0.707 5.888 1.00 87.50 116 VAL A N 1
ATOM 925 C CA . VAL A 1 116 ? -20.035 0.946 4.672 1.00 87.50 116 VAL A CA 1
ATOM 926 C C . VAL A 1 116 ? -20.851 0.664 3.407 1.00 87.50 116 VAL A C 1
ATOM 928 O O . VAL A 1 116 ? -20.644 1.335 2.395 1.00 87.50 116 VAL A O 1
ATOM 931 N N . ALA A 1 117 ? -21.792 -0.282 3.452 1.00 80.50 117 ALA A N 1
ATOM 932 C CA . ALA A 1 117 ? -22.708 -0.567 2.350 1.00 80.50 117 ALA A CA 1
ATOM 933 C C . ALA A 1 117 ? -23.770 0.533 2.157 1.00 80.50 117 ALA A C 1
ATOM 935 O O . ALA A 1 117 ? -24.137 0.833 1.023 1.00 80.50 117 ALA A O 1
ATOM 936 N N . GLY A 1 118 ? -24.237 1.156 3.245 1.00 64.62 118 GLY A N 1
ATOM 937 C CA . GLY A 1 118 ? -25.249 2.220 3.216 1.00 64.62 118 GLY A CA 1
ATOM 938 C C . GLY A 1 118 ? -24.741 3.615 2.823 1.00 64.62 118 GLY A C 1
ATOM 939 O O . GLY A 1 118 ? -25.543 4.537 2.716 1.00 64.62 118 GLY A O 1
ATOM 940 N N . GLY A 1 119 ? -23.429 3.792 2.634 1.00 57.00 119 GLY A N 1
ATOM 941 C CA . GLY A 1 119 ? -22.783 5.093 2.414 1.00 57.00 119 GLY A CA 1
ATOM 942 C C . GLY A 1 119 ? -22.504 5.482 0.956 1.00 57.00 119 GLY A C 1
ATOM 943 O O . GLY A 1 119 ? -21.568 6.252 0.740 1.00 57.00 119 GLY A O 1
ATOM 944 N N . ASN A 1 120 ? -23.238 4.934 -0.021 1.00 38.94 120 ASN A N 1
ATOM 945 C CA . ASN A 1 120 ? -23.112 5.306 -1.443 1.00 38.94 120 ASN A CA 1
ATOM 946 C C . ASN A 1 120 ? -23.940 6.545 -1.801 1.00 38.94 120 ASN A C 1
ATOM 948 O O . ASN A 1 120 ? -25.155 6.540 -1.503 1.00 38.94 120 ASN A O 1
#